Protein AF-T1CM22-F1 (afdb_monomer_lite)

Foldseek 3Di:
DDDPNDDPDDPLRLLVVDVVVDQDDRPQSVCQQPQADQDPPRGGDHQADSPPRHGDVVRVVSSLVPPLPLNCCLVCVVPCLVVQALPAEEFDEPAERVPVVVSVVSSVVSCVVSNSNHHYHHHYPDYNCQSCDDPHDSNNNVVLVVLVVVCVVPVCVCVVDVVSVPRDDD

Sequence (170 aa):
MRMHGKVIETFEQFAKLENVLGPYGGQMASFDWVFSPRGPGGRPERMFDRKTGDVNPKVVAYWRAHYDLAHIVKTTWARRGPYLRGKIHVYVGTADTFYLNESARDLDTVLKKLHARAHFTFRKGRTHFNLYWKDGDHMALFDTIAAQMYLVAYPKAAAQWKALAAVPFH

Structure (mmCIF, N/CA/C/O backbone):
data_AF-T1CM22-F1
#
_entry.id   AF-T1CM22-F1
#
loop_
_atom_site.group_PDB
_atom_site.id
_atom_site.type_symbol
_atom_site.label_atom_id
_atom_site.label_alt_id
_atom_site.label_comp_id
_atom_site.label_asym_id
_atom_site.label_entity_id
_atom_site.label_seq_id
_atom_site.pdbx_PDB_ins_code
_atom_site.Cartn_x
_atom_site.Cartn_y
_atom_site.Cartn_z
_atom_site.occupancy
_atom_site.B_iso_or_equiv
_atom_site.auth_seq_id
_atom_site.auth_comp_id
_atom_site.auth_asym_id
_atom_site.auth_atom_id
_atom_site.pdbx_PDB_model_num
ATOM 1 N N . MET A 1 1 ? 6.147 1.872 14.986 1.00 91.00 1 MET A N 1
ATOM 2 C CA . MET A 1 1 ? 7.280 2.036 14.054 1.00 91.00 1 MET A CA 1
ATOM 3 C C . MET A 1 1 ? 8.486 1.243 14.527 1.00 91.00 1 MET A C 1
ATOM 5 O O . MET A 1 1 ? 8.691 1.093 15.730 1.00 91.00 1 MET A O 1
ATOM 9 N N . ARG A 1 2 ? 9.308 0.770 13.588 1.00 91.94 2 ARG A N 1
ATOM 10 C CA . ARG A 1 2 ? 10.609 0.158 13.879 1.00 91.94 2 ARG A CA 1
ATOM 11 C C . ARG A 1 2 ? 11.739 0.828 13.117 1.00 91.94 2 ARG A C 1
ATOM 13 O O . ARG A 1 2 ? 11.574 1.194 11.961 1.00 91.94 2 ARG A O 1
ATOM 20 N N . MET A 1 3 ? 12.909 0.900 13.734 1.00 89.12 3 MET A N 1
ATOM 21 C CA . MET A 1 3 ? 14.157 1.272 13.072 1.00 89.12 3 MET A CA 1
ATOM 22 C C . MET A 1 3 ? 15.266 0.329 13.520 1.00 89.12 3 MET A C 1
ATOM 24 O O . MET A 1 3 ? 15.319 -0.069 14.680 1.00 89.12 3 MET A O 1
ATOM 28 N N . HIS A 1 4 ? 16.128 -0.077 12.585 1.00 84.88 4 HIS A N 1
ATOM 29 C CA . HIS A 1 4 ? 17.236 -1.008 12.850 1.00 84.88 4 HIS A CA 1
ATOM 30 C C . HIS A 1 4 ? 16.808 -2.287 13.599 1.00 84.88 4 HIS A C 1
ATOM 32 O O . HIS A 1 4 ? 17.507 -2.772 14.484 1.00 84.88 4 HIS A O 1
ATOM 38 N N . GLY A 1 5 ? 15.625 -2.818 13.268 1.00 83.69 5 GLY A N 1
ATOM 39 C CA . GLY A 1 5 ? 15.079 -4.031 13.888 1.00 83.69 5 GLY A CA 1
ATOM 40 C C . GLY A 1 5 ? 14.507 -3.847 15.298 1.00 83.69 5 GLY A C 1
ATOM 41 O O . GLY A 1 5 ? 14.031 -4.820 15.873 1.00 83.69 5 GLY A O 1
ATOM 42 N N . LYS A 1 6 ? 14.502 -2.627 15.844 1.00 90.81 6 LYS A N 1
ATOM 43 C CA . LYS A 1 6 ? 13.959 -2.315 17.171 1.00 90.81 6 LYS A CA 1
ATOM 44 C C . LYS A 1 6 ? 12.679 -1.500 17.051 1.00 90.81 6 LYS A C 1
ATOM 46 O O . LYS A 1 6 ? 12.589 -0.605 16.210 1.00 90.81 6 LYS A O 1
ATOM 51 N N . VAL A 1 7 ? 11.694 -1.805 17.892 1.00 92.50 7 VAL A N 1
ATOM 52 C CA . VAL A 1 7 ? 10.498 -0.967 18.045 1.00 92.50 7 VAL A CA 1
ATOM 53 C C . VAL A 1 7 ? 10.932 0.335 18.707 1.00 92.50 7 VAL A C 1
ATOM 55 O O . VAL A 1 7 ? 11.538 0.303 19.774 1.00 92.50 7 VAL A O 1
ATOM 58 N N . ILE A 1 8 ? 10.652 1.459 18.052 1.00 93.19 8 ILE A N 1
ATOM 59 C CA . ILE A 1 8 ? 10.971 2.800 18.571 1.00 93.19 8 ILE A CA 1
ATOM 60 C C . ILE A 1 8 ? 9.721 3.565 19.002 1.00 93.19 8 ILE A C 1
ATOM 62 O O . ILE A 1 8 ? 9.817 4.512 19.769 1.00 93.19 8 ILE A O 1
ATOM 66 N N . GLU A 1 9 ? 8.555 3.140 18.520 1.00 91.69 9 GLU A N 1
ATOM 67 C CA . GLU A 1 9 ? 7.273 3.740 18.861 1.00 91.69 9 GLU A CA 1
ATOM 68 C C . GLU A 1 9 ? 6.166 2.702 18.675 1.00 91.69 9 GLU A C 1
ATOM 70 O O . GLU A 1 9 ? 6.119 2.009 17.650 1.00 91.69 9 GLU A O 1
ATOM 75 N N . THR A 1 10 ? 5.273 2.572 19.649 1.00 91.81 10 THR A N 1
ATOM 76 C CA . THR A 1 10 ? 4.076 1.734 19.537 1.00 91.81 10 THR A CA 1
ATOM 77 C C . THR A 1 10 ? 2.936 2.511 18.883 1.00 91.81 10 THR A C 1
ATOM 79 O O . THR A 1 10 ? 2.906 3.739 18.882 1.00 91.81 10 THR A O 1
ATOM 82 N N . PHE A 1 11 ? 1.956 1.798 18.330 1.00 88.69 11 PHE A N 1
ATOM 83 C CA . PHE A 1 11 ? 0.783 2.453 17.748 1.00 88.69 11 PHE A CA 1
ATOM 84 C C . PHE A 1 11 ? -0.027 3.239 18.798 1.00 88.69 11 PHE A C 1
ATOM 86 O O . PHE A 1 11 ? -0.571 4.296 18.499 1.00 88.69 11 PHE A O 1
ATOM 93 N N . GLU A 1 12 ? -0.040 2.773 20.051 1.00 90.56 12 GLU A N 1
ATOM 94 C CA . GLU A 1 12 ? -0.661 3.478 21.177 1.00 90.56 12 GLU A CA 1
ATOM 95 C C . GLU A 1 12 ? 0.035 4.815 21.484 1.00 90.56 12 GLU A C 1
ATOM 97 O O . GLU A 1 12 ? -0.636 5.824 21.699 1.00 90.56 12 GLU A O 1
ATOM 102 N N . GLN A 1 13 ? 1.373 4.847 21.479 1.00 91.81 13 GLN A N 1
ATOM 103 C CA . GLN A 1 13 ? 2.139 6.086 21.665 1.00 91.81 13 GLN A CA 1
ATOM 104 C C . GLN A 1 13 ? 1.815 7.098 20.563 1.00 91.81 13 GLN A C 1
ATOM 106 O O . GLN A 1 13 ? 1.522 8.257 20.860 1.00 91.81 13 GLN A O 1
ATOM 111 N N . PHE A 1 14 ? 1.748 6.629 19.317 1.00 89.69 14 PHE A N 1
ATOM 112 C CA . PHE A 1 14 ? 1.372 7.450 18.171 1.00 89.69 14 PHE A CA 1
ATOM 113 C C . PHE A 1 14 ? -0.064 8.001 18.305 1.00 89.69 14 PHE A C 1
ATOM 115 O O . PHE A 1 14 ? -0.306 9.193 18.101 1.00 89.69 14 PHE A O 1
ATOM 122 N N . ALA A 1 15 ? -1.024 7.166 18.732 1.00 90.44 15 ALA A N 1
ATOM 123 C CA . ALA A 1 15 ? -2.415 7.559 18.996 1.00 90.44 15 ALA A CA 1
ATOM 124 C C . ALA A 1 15 ? -2.535 8.629 20.088 1.00 90.44 15 ALA A C 1
ATOM 126 O O . ALA A 1 15 ? -3.289 9.597 19.937 1.00 90.44 15 ALA A O 1
ATOM 127 N N . LYS A 1 16 ? -1.761 8.485 21.167 1.00 90.50 16 LYS A N 1
ATOM 128 C CA . LYS A 1 16 ? -1.690 9.468 22.253 1.00 90.50 16 LYS A CA 1
ATOM 129 C C . LYS A 1 16 ? -1.105 10.796 21.776 1.00 90.50 16 LYS A C 1
ATOM 131 O O . LYS A 1 16 ? -1.674 11.836 22.099 1.00 90.50 16 LYS A O 1
ATOM 136 N N . LEU A 1 17 ? -0.034 10.768 20.980 1.00 89.19 17 LEU A N 1
ATOM 137 C CA . LEU A 1 17 ? 0.573 11.974 20.417 1.00 89.19 17 LEU A CA 1
ATOM 138 C C . LEU A 1 17 ? -0.413 12.738 19.522 1.00 89.19 17 LEU A C 1
ATOM 140 O O . LEU A 1 17 ? -0.636 13.930 19.727 1.00 89.19 17 LEU A O 1
ATOM 144 N N . GLU A 1 18 ? -1.064 12.060 18.574 1.00 89.12 18 GLU A N 1
ATOM 145 C CA . GLU A 1 18 ? -2.035 12.719 17.691 1.00 89.12 18 GLU A CA 1
ATOM 146 C C . GLU A 1 18 ? -3.257 13.268 18.435 1.00 89.12 18 GLU A C 1
ATOM 148 O O . GLU A 1 18 ? -3.811 14.287 18.028 1.00 89.12 18 GLU A O 1
ATOM 153 N N . ASN A 1 19 ? -3.678 12.644 19.540 1.00 87.12 19 ASN A N 1
ATOM 154 C CA . ASN A 1 19 ? -4.748 13.203 20.370 1.00 87.12 19 ASN A CA 1
ATOM 155 C C . ASN A 1 19 ? -4.382 14.581 20.949 1.00 87.12 19 ASN A C 1
ATOM 157 O O . ASN A 1 19 ? -5.283 15.394 21.148 1.00 87.12 19 ASN A O 1
ATOM 161 N N . VAL A 1 20 ? -3.094 14.845 21.202 1.00 88.19 20 VAL A N 1
ATOM 162 C CA . VAL A 1 20 ? -2.599 16.149 21.674 1.00 88.19 20 VAL A CA 1
ATOM 163 C C . VAL A 1 20 ? -2.446 17.136 20.517 1.00 88.19 20 VAL A C 1
ATOM 165 O O . VAL A 1 20 ? -2.850 18.287 20.648 1.00 88.19 20 VAL A O 1
ATOM 168 N N . LEU A 1 21 ? -1.906 16.690 19.377 1.00 86.50 21 LEU A N 1
ATOM 169 C CA . LEU A 1 21 ? -1.732 17.530 18.180 1.00 86.50 21 LEU A CA 1
ATOM 170 C C . LEU A 1 21 ? -3.069 18.007 17.591 1.00 86.50 21 LEU A C 1
ATOM 172 O O . LEU A 1 21 ? -3.132 19.045 16.934 1.00 86.50 21 LEU A O 1
ATOM 176 N N . GLY A 1 22 ? -4.145 17.270 17.857 1.00 83.06 22 GLY A N 1
ATOM 177 C CA . GLY A 1 22 ? -5.499 17.651 17.499 1.00 83.06 22 GLY A CA 1
ATOM 178 C C . GLY A 1 22 ? -6.007 16.969 16.224 1.00 83.06 22 GLY A C 1
ATOM 179 O O . GLY A 1 22 ? -5.435 15.998 15.729 1.00 83.06 22 GLY A O 1
ATOM 180 N N . PRO A 1 23 ? -7.158 17.418 15.699 1.00 76.88 23 PRO A N 1
ATOM 181 C CA . PRO A 1 23 ? -7.924 16.647 14.722 1.00 76.88 23 PRO A CA 1
ATOM 182 C C . PRO A 1 23 ? -7.422 16.725 13.269 1.00 76.88 23 PRO A C 1
ATOM 184 O O . PRO A 1 23 ? -8.027 16.080 12.410 1.00 76.88 23 PRO A O 1
ATOM 187 N N . TYR A 1 24 ? -6.377 17.505 12.972 1.00 80.25 24 TYR A N 1
ATOM 188 C CA . TYR A 1 24 ? -5.896 17.759 11.609 1.00 80.25 24 TYR A CA 1
ATOM 189 C C . TYR A 1 24 ? -4.394 17.485 11.477 1.00 80.25 24 TYR A C 1
ATOM 191 O O . TYR A 1 24 ? -3.635 17.713 12.412 1.00 80.25 24 TYR A O 1
ATOM 199 N N . GLY A 1 25 ? -3.969 17.014 10.302 1.00 74.12 25 GLY A N 1
ATOM 200 C CA . GLY A 1 25 ? -2.553 16.866 9.935 1.00 74.12 25 GLY A CA 1
ATOM 201 C C . GLY A 1 25 ? -1.854 15.592 10.424 1.00 74.12 25 GLY A C 1
ATOM 202 O O . GLY A 1 25 ? -0.815 15.237 9.880 1.00 74.12 25 GLY A O 1
ATOM 203 N N . GLY A 1 26 ? -2.422 14.869 11.393 1.00 88.06 26 GLY A N 1
ATOM 204 C CA . GLY A 1 26 ? -1.906 13.562 11.811 1.00 88.06 26 GLY A CA 1
ATOM 205 C C . GLY A 1 26 ? -2.055 12.485 10.727 1.00 88.06 26 GLY A C 1
ATOM 206 O O . GLY A 1 26 ? -2.978 12.543 9.910 1.00 88.06 26 GLY A O 1
ATOM 207 N N . GLN A 1 27 ? -1.187 11.472 10.729 1.00 88.06 27 GLN A N 1
ATOM 208 C CA . GLN A 1 27 ? -1.285 10.327 9.819 1.00 88.06 27 GLN A CA 1
ATOM 209 C C . GLN A 1 27 ? -2.571 9.522 10.049 1.00 88.06 27 GLN A C 1
ATOM 211 O O . GLN A 1 27 ? -3.247 9.191 9.077 1.00 88.06 27 GLN A O 1
ATOM 216 N N . MET A 1 28 ? -2.963 9.236 11.298 1.00 89.69 28 MET A N 1
ATOM 217 C CA . MET A 1 28 ? -4.213 8.500 11.554 1.00 89.69 28 MET A CA 1
ATOM 218 C C . MET A 1 28 ? -5.429 9.347 11.197 1.00 89.69 28 MET A C 1
ATOM 220 O O . MET A 1 28 ? -6.364 8.840 10.588 1.00 89.69 28 MET A O 1
ATOM 224 N N . ALA A 1 29 ? -5.410 10.646 11.520 1.00 90.00 29 ALA A N 1
ATOM 225 C CA . ALA A 1 29 ? -6.455 11.557 11.056 1.00 90.00 29 ALA A CA 1
ATOM 226 C C . ALA A 1 29 ? -6.557 11.562 9.523 1.00 90.00 29 ALA A C 1
ATOM 228 O O . ALA A 1 29 ? -7.659 11.476 8.991 1.00 90.00 29 ALA A O 1
ATOM 229 N N . SER A 1 30 ? -5.428 11.596 8.815 1.00 91.44 30 SER A N 1
ATOM 230 C CA . SER A 1 30 ? -5.403 11.533 7.351 1.00 91.44 30 SER A CA 1
ATOM 231 C C . SER A 1 30 ? -5.987 10.220 6.827 1.00 91.44 30 SER A C 1
ATOM 233 O O . SER A 1 30 ? -6.747 10.235 5.866 1.00 91.44 30 SER A O 1
ATOM 235 N N . PHE A 1 31 ? -5.706 9.091 7.484 1.00 91.88 31 PHE A N 1
ATOM 236 C CA . PHE A 1 31 ? -6.286 7.797 7.119 1.00 91.88 31 PHE A CA 1
ATOM 237 C C . PHE A 1 31 ? -7.800 7.773 7.330 1.00 91.88 31 PHE A C 1
ATOM 239 O O . PHE A 1 31 ? -8.519 7.336 6.435 1.00 91.88 31 PHE A O 1
ATOM 246 N N . ASP A 1 32 ? -8.289 8.291 8.460 1.00 92.81 32 ASP A N 1
ATOM 247 C CA . ASP A 1 32 ? -9.726 8.441 8.691 1.00 92.81 32 ASP A CA 1
ATOM 248 C C . ASP A 1 32 ? -10.348 9.282 7.555 1.00 92.81 32 ASP A C 1
ATOM 250 O O . ASP A 1 32 ? -11.314 8.862 6.927 1.00 92.81 32 ASP A O 1
ATOM 254 N N . TRP A 1 33 ? -9.760 10.433 7.211 1.00 92.69 33 TRP A N 1
ATOM 255 C CA . TRP A 1 33 ? -10.277 11.309 6.149 1.00 92.69 33 TRP A CA 1
ATOM 256 C C . TRP A 1 33 ? -10.276 10.685 4.748 1.00 92.69 33 TRP A C 1
ATOM 258 O O . TRP A 1 33 ? -11.171 10.989 3.961 1.00 92.69 33 TRP A O 1
ATOM 268 N N . VAL A 1 34 ? -9.289 9.850 4.420 1.00 92.75 34 VAL A N 1
ATOM 269 C CA . VAL A 1 34 ? -9.155 9.252 3.082 1.00 92.75 34 VAL A CA 1
ATOM 270 C C . VAL A 1 34 ? -9.973 7.966 2.939 1.00 92.75 34 VAL A C 1
ATOM 272 O O . VAL A 1 34 ? -10.532 7.720 1.869 1.00 92.75 34 VAL A O 1
ATOM 275 N N . PHE A 1 35 ? -10.028 7.135 3.983 1.00 95.75 35 PHE A N 1
ATOM 276 C CA . PHE A 1 35 ? -10.518 5.757 3.877 1.00 95.75 35 PHE A CA 1
ATOM 277 C C . PHE A 1 35 ? -11.842 5.502 4.595 1.00 95.75 35 PHE A C 1
ATOM 279 O O . PHE A 1 35 ? -12.538 4.538 4.268 1.00 95.75 35 PHE A O 1
ATOM 286 N N . SER A 1 36 ? -12.215 6.323 5.574 1.00 96.69 36 SER A N 1
ATOM 287 C CA . SER A 1 36 ? -13.456 6.103 6.313 1.00 96.69 36 SER A CA 1
ATOM 288 C C . SER A 1 36 ? -14.680 6.647 5.588 1.00 96.69 36 SER A C 1
ATOM 290 O O . SER A 1 36 ? -14.587 7.598 4.808 1.00 96.69 36 SER A O 1
ATOM 292 N N . PRO A 1 37 ? -15.866 6.077 5.865 1.00 97.19 37 PRO A N 1
ATOM 293 C CA . PRO A 1 37 ? -17.103 6.675 5.406 1.00 97.19 37 PRO A CA 1
ATOM 294 C C . PRO A 1 37 ? -17.289 8.058 6.039 1.00 97.19 37 PRO A C 1
ATOM 296 O O . PRO A 1 37 ? -16.817 8.348 7.145 1.00 97.19 37 PRO A O 1
ATOM 299 N N . ARG A 1 38 ? -18.020 8.914 5.327 1.00 95.94 38 ARG A N 1
ATOM 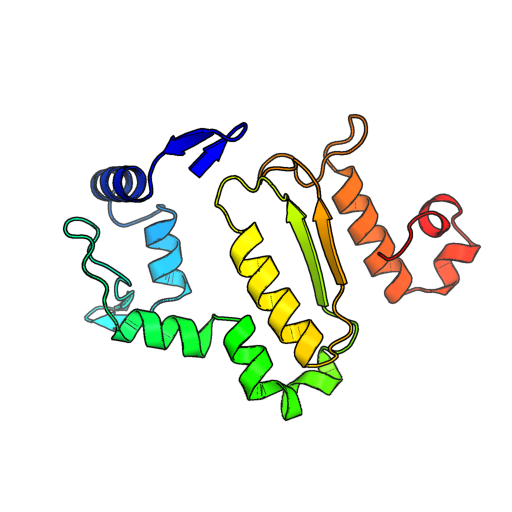300 C CA . ARG A 1 38 ? -18.429 10.225 5.823 1.00 95.94 38 ARG A CA 1
ATOM 301 C C . ARG A 1 38 ? -19.523 10.047 6.878 1.00 95.94 38 ARG A C 1
ATOM 303 O O . ARG A 1 38 ? -20.614 9.586 6.560 1.00 95.94 38 ARG A O 1
ATOM 310 N N . GLY A 1 39 ? -19.230 10.446 8.108 1.00 92.56 39 GLY A N 1
ATOM 311 C CA . GLY A 1 39 ? -20.151 10.431 9.236 1.00 92.56 39 GLY A CA 1
ATOM 312 C C . GLY A 1 39 ? -20.945 11.737 9.404 1.00 92.56 39 GLY A C 1
ATOM 313 O O . GLY A 1 39 ? -20.907 12.636 8.547 1.00 92.56 39 GLY A O 1
ATOM 314 N N . PRO A 1 40 ? -21.665 11.873 10.534 1.00 90.12 40 PRO A N 1
ATOM 315 C CA . PRO A 1 40 ? -22.443 13.065 10.860 1.00 90.12 40 PRO A CA 1
ATOM 316 C C . PRO A 1 40 ? -21.595 14.343 10.843 1.00 90.12 40 PRO A C 1
ATOM 318 O O . PRO A 1 40 ? -20.442 14.360 11.274 1.00 90.12 40 PRO A O 1
ATOM 321 N N . GLY A 1 41 ? -22.156 15.433 10.313 1.00 88.12 41 GLY A N 1
ATOM 322 C CA . GLY A 1 41 ? -21.438 16.707 10.182 1.00 88.12 41 GLY A CA 1
ATOM 323 C C . GLY A 1 41 ? -20.304 16.691 9.147 1.00 88.12 41 GLY A C 1
ATOM 324 O O . GLY A 1 41 ? -19.536 17.645 9.064 1.00 88.12 41 GLY A O 1
ATOM 325 N N . GLY A 1 42 ? -20.187 15.625 8.349 1.00 91.44 42 GLY A N 1
ATOM 326 C CA . GLY A 1 42 ? -19.235 15.530 7.246 1.00 91.44 42 GLY A CA 1
ATOM 327 C C . GLY A 1 42 ? -17.812 15.138 7.629 1.00 91.44 42 GLY A C 1
ATOM 328 O O . GLY A 1 42 ? -16.940 15.152 6.763 1.00 91.44 42 GLY A O 1
ATOM 329 N N . ARG A 1 43 ? -17.582 14.777 8.894 1.00 91.56 43 ARG A N 1
ATOM 330 C CA . ARG A 1 43 ? -16.298 14.257 9.380 1.00 91.56 43 ARG A CA 1
ATOM 331 C C . ARG A 1 43 ? -16.188 12.758 9.085 1.00 91.56 43 ARG A C 1
ATOM 333 O O . ARG A 1 43 ? -17.220 12.097 9.011 1.00 91.56 43 ARG A O 1
ATOM 340 N N . PRO A 1 44 ? -14.980 12.199 8.941 1.00 94.44 44 PRO A N 1
ATOM 341 C CA . PRO A 1 44 ? -14.818 10.762 8.790 1.00 94.44 44 PRO A CA 1
ATOM 342 C C . PRO A 1 44 ? -15.198 10.032 10.079 1.00 94.44 44 PRO A C 1
ATOM 344 O O . PRO A 1 44 ? -14.939 10.519 11.184 1.00 94.44 44 PRO A O 1
ATOM 347 N N . GLU A 1 45 ? -15.778 8.844 9.943 1.00 95.38 45 GLU A N 1
ATOM 348 C CA . GLU A 1 45 ? -15.907 7.928 11.074 1.00 95.38 45 GLU A CA 1
ATOM 349 C C . GLU A 1 45 ? -14.538 7.347 11.452 1.00 95.38 45 GLU A C 1
ATOM 351 O O . GLU A 1 45 ? -13.724 7.022 10.592 1.00 95.38 45 GLU A O 1
ATOM 356 N N . ARG A 1 46 ? -14.259 7.196 12.748 1.00 92.75 46 ARG A N 1
ATOM 357 C CA . ARG A 1 46 ? -12.982 6.627 13.199 1.00 92.75 46 ARG A CA 1
ATOM 358 C C . ARG A 1 46 ? -13.020 5.106 13.148 1.00 92.75 46 ARG A C 1
ATOM 360 O O . ARG A 1 46 ? -13.993 4.500 13.599 1.00 92.75 46 ARG A O 1
ATOM 367 N N . MET A 1 47 ? -11.938 4.502 12.656 1.00 94.12 47 MET A N 1
ATOM 368 C CA . MET A 1 47 ? -11.789 3.041 12.641 1.00 94.12 47 MET A CA 1
ATOM 369 C C . MET A 1 47 ? -11.682 2.452 14.052 1.00 94.12 47 MET A C 1
ATOM 371 O O . MET A 1 47 ? -12.160 1.347 14.282 1.00 94.12 47 MET A O 1
ATOM 375 N N . PHE A 1 48 ? -11.119 3.195 15.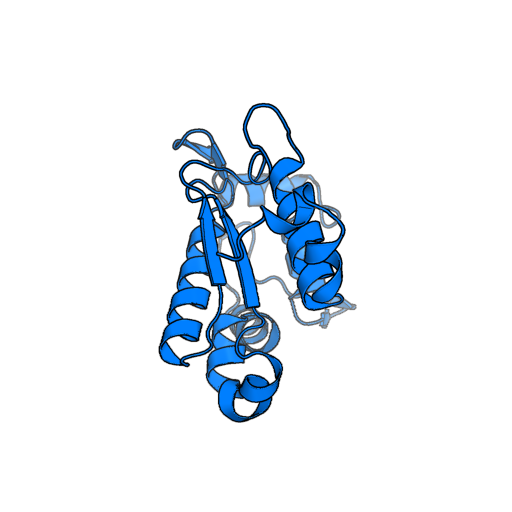005 1.00 93.69 48 PHE A N 1
ATOM 376 C CA . PHE A 1 48 ? -11.035 2.798 16.408 1.00 93.69 48 PHE A CA 1
ATOM 377 C C . PHE A 1 48 ? -11.015 4.022 17.338 1.00 93.69 48 PHE A C 1
ATOM 379 O O . PHE A 1 48 ? -10.706 5.144 16.913 1.00 93.69 48 PHE A O 1
ATOM 386 N N . ASP A 1 49 ? -11.336 3.817 18.612 1.00 92.00 49 ASP A N 1
ATOM 387 C CA . ASP A 1 49 ? -11.189 4.830 19.652 1.00 92.00 49 ASP A CA 1
ATOM 388 C C . ASP A 1 49 ? -9.711 4.982 20.049 1.00 92.00 49 ASP A C 1
ATOM 390 O O . ASP A 1 49 ? -9.062 4.047 20.514 1.00 92.00 49 ASP A O 1
ATOM 394 N N . ARG A 1 50 ? -9.162 6.191 19.889 1.00 88.56 50 ARG A N 1
ATOM 395 C CA . ARG A 1 50 ? -7.734 6.475 20.122 1.00 88.56 50 ARG A CA 1
ATOM 396 C C . ARG A 1 50 ? -7.321 6.458 21.599 1.00 88.56 50 ARG A C 1
ATOM 398 O O . ARG A 1 50 ? -6.134 6.608 21.879 1.00 88.56 50 ARG A O 1
ATOM 405 N N . LYS A 1 51 ? -8.269 6.376 22.535 1.00 87.62 51 LYS A N 1
ATOM 406 C CA . LYS A 1 51 ? -8.024 6.298 23.981 1.00 87.62 51 LYS A CA 1
ATOM 407 C C . LYS A 1 51 ? -8.182 4.871 24.494 1.00 87.62 51 LYS A C 1
ATOM 409 O O . LYS A 1 51 ? -7.308 4.418 25.223 1.00 87.62 51 LYS A O 1
ATOM 414 N N . THR A 1 52 ? -9.277 4.195 24.142 1.00 91.88 52 THR A N 1
ATOM 415 C CA . THR A 1 52 ? -9.588 2.845 24.649 1.00 91.88 52 THR A CA 1
ATOM 416 C C . THR A 1 52 ? -9.016 1.733 23.773 1.00 91.88 52 THR A C 1
ATOM 418 O O . THR A 1 52 ? -8.762 0.640 24.266 1.00 91.88 52 THR A O 1
ATOM 421 N N . GLY A 1 53 ? -8.779 2.008 22.488 1.00 91.69 53 GLY A N 1
ATOM 422 C CA . GLY A 1 53 ? -8.400 1.001 21.498 1.00 91.69 53 GLY A CA 1
ATOM 423 C C . GLY A 1 53 ? -9.588 0.247 20.892 1.00 91.69 53 GLY A C 1
ATOM 424 O O . GLY A 1 53 ? -9.369 -0.620 20.046 1.00 91.69 53 GLY A O 1
ATOM 425 N N . ASP A 1 54 ? -10.829 0.571 21.274 1.00 96.06 54 ASP A N 1
ATOM 426 C CA . ASP A 1 54 ? -12.013 -0.139 20.785 1.00 96.06 54 ASP A CA 1
ATOM 427 C C . ASP A 1 54 ? -12.197 0.065 19.283 1.00 96.06 54 ASP A C 1
ATOM 429 O O . ASP A 1 54 ? -12.304 1.188 18.789 1.00 96.06 54 ASP A O 1
ATOM 433 N N . VAL A 1 55 ? -12.252 -1.037 18.541 1.00 96.62 55 VAL A N 1
ATOM 434 C CA . VAL A 1 55 ? -12.393 -1.022 17.085 1.00 96.62 55 VAL A CA 1
ATOM 435 C C . VAL A 1 55 ? -13.858 -0.836 16.697 1.00 96.62 55 VAL A C 1
ATOM 437 O O . VAL A 1 55 ? -14.743 -1.505 17.224 1.00 96.62 55 VAL A O 1
ATOM 440 N N . ASN A 1 56 ? -14.118 0.022 15.712 1.00 97.12 56 ASN A N 1
ATOM 441 C CA . ASN A 1 56 ? -15.413 0.152 15.058 1.00 97.12 56 ASN A CA 1
ATOM 442 C C . ASN A 1 56 ? -15.514 -0.859 13.896 1.00 97.12 56 ASN A C 1
ATOM 444 O O . ASN A 1 56 ? -14.984 -0.610 12.803 1.00 97.12 56 ASN A O 1
ATOM 448 N N . PRO A 1 57 ? -16.227 -1.988 14.070 1.00 97.75 57 PRO A N 1
ATOM 449 C CA . PRO A 1 57 ? -16.268 -3.046 13.063 1.00 97.75 57 PRO A CA 1
ATOM 450 C C . PRO A 1 57 ? -16.941 -2.606 11.757 1.00 97.75 57 PRO A C 1
ATOM 452 O O . PRO A 1 57 ? -16.626 -3.148 10.698 1.00 97.75 57 PRO A O 1
ATOM 455 N N . LYS A 1 58 ? -17.838 -1.609 11.797 1.00 97.62 58 LYS A N 1
ATOM 456 C CA . LYS A 1 58 ? -18.499 -1.088 10.591 1.00 97.62 58 LYS A CA 1
ATOM 457 C C . LYS A 1 58 ? -17.509 -0.348 9.696 1.00 97.62 58 LYS A C 1
ATOM 459 O O . LYS A 1 58 ? -17.511 -0.556 8.485 1.00 97.62 58 LYS A O 1
ATOM 464 N N . VAL A 1 59 ? -16.627 0.455 10.290 1.00 97.75 59 VAL A N 1
ATOM 465 C CA . VAL A 1 59 ? -15.589 1.183 9.546 1.00 97.75 59 VAL A CA 1
ATOM 466 C C . VAL A 1 59 ? -14.535 0.218 9.009 1.00 97.75 59 VAL A C 1
ATOM 468 O O . VAL A 1 59 ? -14.160 0.332 7.847 1.00 97.75 59 VAL A O 1
ATOM 471 N N . VAL A 1 60 ? -14.133 -0.798 9.782 1.00 97.38 60 VAL A N 1
ATOM 472 C CA . VAL A 1 60 ? -13.235 -1.860 9.286 1.00 97.38 60 VAL A CA 1
ATOM 473 C C . VAL A 1 60 ? -13.844 -2.592 8.089 1.00 97.38 60 VAL A C 1
ATOM 475 O O . VAL A 1 60 ? -13.175 -2.781 7.071 1.00 97.38 60 VAL A O 1
ATOM 478 N N . ALA A 1 61 ? -15.121 -2.977 8.170 1.00 97.94 61 ALA A N 1
ATOM 479 C CA . ALA A 1 61 ? -15.821 -3.610 7.056 1.00 97.94 61 ALA A CA 1
ATOM 480 C C . ALA A 1 61 ? -15.888 -2.688 5.827 1.00 97.94 61 ALA A C 1
ATOM 482 O O . ALA A 1 61 ? -15.659 -3.145 4.705 1.00 97.94 61 ALA A O 1
ATOM 483 N N . TYR A 1 62 ? -16.135 -1.391 6.037 1.00 98.00 62 TYR A N 1
ATOM 484 C CA . TYR A 1 62 ? -16.117 -0.392 4.972 1.00 98.00 62 TYR A CA 1
ATOM 485 C C . TYR A 1 62 ? -14.737 -0.295 4.313 1.00 98.00 62 TYR A C 1
ATOM 487 O O . TYR A 1 62 ? -14.641 -0.436 3.094 1.00 98.00 62 TYR A O 1
ATOM 495 N N . TRP A 1 63 ? -13.665 -0.135 5.096 1.00 97.62 63 TRP A N 1
ATOM 496 C CA . TRP A 1 63 ? -12.290 -0.078 4.587 1.00 97.62 63 TRP A CA 1
ATOM 497 C C . TRP A 1 63 ? -11.956 -1.323 3.770 1.00 97.62 63 TRP A C 1
ATOM 499 O O . TRP A 1 63 ? -11.423 -1.230 2.666 1.00 97.62 63 TRP A O 1
ATOM 509 N N . ARG A 1 64 ? -12.347 -2.499 4.267 1.00 97.06 64 ARG A N 1
ATOM 510 C CA . ARG A 1 64 ? -12.124 -3.766 3.576 1.00 97.06 64 ARG A CA 1
ATOM 511 C C . ARG A 1 64 ? -12.880 -3.858 2.248 1.00 97.06 64 ARG A C 1
ATOM 513 O O . ARG A 1 64 ? -12.354 -4.388 1.277 1.00 97.06 64 ARG A O 1
ATOM 520 N N . ALA A 1 65 ? -14.111 -3.362 2.186 1.00 97.06 65 ALA A N 1
ATOM 521 C CA . ALA A 1 65 ? -14.902 -3.381 0.959 1.00 97.06 65 ALA A CA 1
ATOM 522 C C . ALA A 1 65 ? -14.388 -2.394 -0.110 1.00 97.06 65 ALA A C 1
ATOM 524 O O . ALA A 1 65 ? -14.546 -2.666 -1.300 1.00 97.06 65 ALA A O 1
ATOM 525 N N . HIS A 1 66 ? -13.763 -1.281 0.298 1.00 96.88 66 HIS A N 1
ATOM 526 C CA . HIS A 1 66 ? -13.441 -0.161 -0.600 1.00 96.88 66 HIS A CA 1
ATOM 527 C C . HIS A 1 66 ? -11.946 0.029 -0.886 1.00 96.88 66 HIS A C 1
ATOM 529 O O . HIS A 1 66 ? -11.602 0.484 -1.977 1.00 96.88 66 HIS A O 1
ATOM 535 N N . TYR A 1 67 ? -11.059 -0.344 0.041 1.00 96.81 67 TYR A N 1
ATOM 536 C CA . TYR A 1 67 ? -9.629 -0.012 -0.028 1.00 96.81 67 TYR A CA 1
ATOM 537 C C . TYR A 1 67 ? -8.678 -1.190 0.228 1.00 96.81 67 TYR A C 1
ATOM 539 O O . TYR A 1 67 ? -7.501 -1.093 -0.117 1.00 96.81 67 TYR A O 1
ATOM 547 N N . ASP A 1 68 ? -9.148 -2.322 0.766 1.00 97.00 68 ASP A N 1
ATOM 548 C CA . ASP A 1 68 ? -8.330 -3.541 0.846 1.00 97.00 68 ASP A CA 1
ATOM 549 C C . ASP A 1 68 ? -8.138 -4.139 -0.555 1.00 97.00 68 ASP A C 1
ATOM 551 O O . ASP A 1 68 ? -8.979 -4.872 -1.086 1.00 97.00 68 ASP A O 1
ATOM 555 N N . LEU A 1 69 ? -6.992 -3.825 -1.160 1.00 96.44 69 LEU A N 1
ATOM 556 C CA . LEU A 1 69 ? -6.638 -4.282 -2.499 1.00 96.44 69 LEU A CA 1
ATOM 557 C C . LEU A 1 69 ? -6.602 -5.807 -2.605 1.00 96.44 69 LEU A C 1
ATOM 559 O O . LEU A 1 69 ? -7.022 -6.332 -3.634 1.00 96.44 69 LEU A O 1
ATOM 563 N N . ALA A 1 70 ? -6.149 -6.522 -1.570 1.00 97.00 70 ALA A N 1
ATOM 564 C CA . ALA A 1 70 ? -6.082 -7.980 -1.587 1.00 97.00 70 ALA A CA 1
ATOM 565 C C . ALA A 1 70 ? -7.493 -8.580 -1.606 1.00 97.00 70 ALA A C 1
ATOM 567 O O . ALA A 1 70 ? -7.773 -9.493 -2.389 1.00 97.00 70 ALA A O 1
ATOM 568 N N . HIS A 1 71 ? -8.419 -8.027 -0.818 1.00 97.81 71 HIS A N 1
ATOM 569 C CA . HIS A 1 71 ? -9.822 -8.414 -0.899 1.00 97.81 71 HIS A CA 1
ATOM 570 C C . HIS A 1 71 ? -10.435 -8.090 -2.266 1.00 97.81 71 HIS A C 1
ATOM 572 O O . HIS A 1 71 ? -11.039 -8.969 -2.887 1.00 97.81 71 HIS A O 1
ATOM 578 N N . ILE A 1 72 ? -10.267 -6.854 -2.739 1.00 97.31 72 ILE A N 1
ATOM 579 C CA . ILE A 1 72 ? -10.896 -6.355 -3.966 1.00 97.31 72 ILE A CA 1
ATOM 580 C C . ILE A 1 72 ? -10.434 -7.153 -5.181 1.00 97.31 72 ILE A C 1
ATOM 582 O O . ILE A 1 72 ? -11.264 -7.574 -5.991 1.00 97.31 72 ILE A O 1
ATOM 586 N N . VAL A 1 73 ? -9.127 -7.392 -5.334 1.00 97.00 73 VAL A N 1
ATOM 587 C CA . VAL A 1 73 ? -8.627 -8.174 -6.475 1.00 97.00 73 VAL A CA 1
ATOM 588 C C . VAL A 1 73 ? -9.092 -9.621 -6.391 1.00 97.00 73 VAL A C 1
ATOM 590 O O . VAL A 1 73 ? -9.493 -10.163 -7.416 1.00 97.00 73 VAL A O 1
ATOM 593 N N . LYS A 1 74 ? -9.144 -10.219 -5.192 1.00 97.50 74 LYS A N 1
ATOM 594 C CA . LYS A 1 74 ? -9.645 -11.586 -4.993 1.00 97.50 74 LYS A CA 1
ATOM 595 C C . LYS A 1 74 ? -11.096 -11.746 -5.436 1.00 97.50 74 LYS A C 1
ATOM 597 O O . LYS A 1 74 ? -11.408 -12.712 -6.124 1.00 97.50 74 LYS A O 1
ATOM 602 N N . THR A 1 75 ? -11.981 -10.828 -5.056 1.00 97.81 75 THR A N 1
ATOM 603 C CA . THR A 1 75 ? -13.420 -10.955 -5.348 1.00 97.81 75 THR A CA 1
ATOM 604 C C . THR A 1 75 ? -13.814 -10.457 -6.728 1.00 97.81 75 THR A C 1
ATOM 606 O O . THR A 1 75 ? -14.834 -10.883 -7.259 1.00 97.81 75 THR A O 1
ATOM 609 N N . THR A 1 76 ? -13.014 -9.582 -7.342 1.00 97.50 76 THR A N 1
ATOM 610 C CA . THR A 1 76 ? -13.348 -8.978 -8.642 1.00 97.50 76 THR A CA 1
ATOM 611 C C . THR A 1 76 ? -12.450 -9.438 -9.790 1.00 97.50 76 THR A C 1
ATOM 613 O O . THR A 1 76 ? -12.529 -8.882 -10.891 1.00 97.50 76 THR A O 1
ATOM 616 N N . TRP A 1 77 ? -11.622 -10.468 -9.576 1.00 97.88 77 TRP A N 1
ATOM 617 C CA . TRP A 1 77 ? -10.628 -10.929 -10.551 1.00 97.88 77 TRP A CA 1
ATOM 618 C C . TRP A 1 77 ? -11.224 -11.299 -11.910 1.00 97.88 77 TRP A C 1
ATOM 620 O O . TRP A 1 77 ? -10.652 -10.933 -12.930 1.00 97.88 77 TRP A O 1
ATOM 630 N N . ALA A 1 78 ? -12.392 -11.949 -11.950 1.00 97.81 78 ALA A N 1
ATOM 631 C CA . ALA A 1 78 ? -13.044 -12.319 -13.211 1.00 97.81 78 ALA A CA 1
ATOM 632 C C . ALA A 1 78 ? -13.273 -11.107 -14.135 1.00 97.81 78 ALA A C 1
ATOM 634 O O . ALA A 1 78 ? -13.100 -11.205 -15.345 1.00 97.81 78 ALA A O 1
ATOM 635 N N . ARG A 1 79 ? -13.585 -9.941 -13.555 1.00 97.75 79 ARG A N 1
ATOM 636 C CA . ARG A 1 79 ? -13.792 -8.687 -14.290 1.00 97.75 79 ARG A CA 1
ATOM 637 C C . ARG A 1 79 ? -12.498 -7.898 -14.495 1.00 97.75 79 ARG A C 1
ATOM 639 O O . ARG A 1 79 ? -12.296 -7.311 -15.551 1.00 97.75 79 ARG A O 1
ATOM 646 N N . ARG A 1 80 ? -11.635 -7.817 -13.475 1.00 96.06 80 ARG A N 1
ATOM 647 C CA . ARG A 1 80 ? -10.449 -6.933 -13.481 1.00 96.06 80 ARG A CA 1
ATOM 648 C C . ARG A 1 80 ? -9.179 -7.596 -14.008 1.00 96.06 80 ARG A C 1
ATOM 650 O O . ARG A 1 80 ? -8.289 -6.903 -14.492 1.00 96.06 80 ARG A O 1
ATOM 657 N N . GLY A 1 81 ? -9.091 -8.917 -13.923 1.00 97.12 81 GLY A N 1
ATOM 658 C CA . GLY A 1 81 ? -7.920 -9.712 -14.283 1.00 97.12 81 GLY A CA 1
ATOM 659 C C . GLY A 1 81 ? -7.370 -9.421 -15.680 1.00 97.12 81 GLY A C 1
ATOM 660 O O . GLY A 1 81 ? -6.161 -9.217 -15.783 1.00 97.12 81 GLY A O 1
ATOM 661 N N . PRO A 1 82 ? -8.201 -9.309 -16.738 1.00 97.62 82 PRO A N 1
ATOM 662 C CA . PRO A 1 82 ? -7.725 -8.949 -18.078 1.00 97.62 82 PRO A CA 1
ATOM 663 C C . PRO A 1 82 ? -6.949 -7.625 -18.131 1.00 97.62 82 PRO A C 1
ATOM 665 O O . PRO A 1 82 ? -6.021 -7.482 -18.922 1.00 97.62 82 PRO A O 1
ATOM 668 N N . TYR A 1 83 ? -7.283 -6.669 -17.263 1.00 96.38 83 TYR A N 1
ATOM 669 C CA . TYR A 1 83 ? -6.629 -5.361 -17.223 1.00 96.38 83 TYR A CA 1
ATOM 670 C C . TYR A 1 83 ? -5.362 -5.345 -16.370 1.00 96.38 83 TYR A C 1
ATOM 672 O O . TYR A 1 83 ? -4.470 -4.547 -16.652 1.00 96.38 83 TYR A O 1
ATOM 680 N N . LEU A 1 84 ? -5.288 -6.202 -15.347 1.00 96.56 84 LEU A N 1
ATOM 681 C CA . LEU A 1 84 ? -4.236 -6.189 -14.324 1.00 96.56 84 LEU A CA 1
ATOM 682 C C . LEU A 1 84 ? -3.146 -7.243 -14.536 1.00 96.56 84 LEU A C 1
ATOM 684 O O . LEU A 1 84 ? -2.041 -7.095 -14.011 1.00 96.56 84 LEU A O 1
ATOM 688 N N . ARG A 1 85 ? -3.450 -8.324 -15.260 1.00 97.31 85 ARG A N 1
ATOM 689 C CA . ARG A 1 85 ? -2.528 -9.449 -15.432 1.00 97.31 85 ARG A CA 1
ATOM 690 C C . ARG A 1 85 ? -1.209 -8.976 -16.043 1.00 97.31 85 ARG A C 1
ATOM 692 O O . ARG A 1 85 ? -1.207 -8.389 -17.120 1.00 97.31 85 ARG A O 1
ATOM 699 N N . GLY A 1 86 ? -0.099 -9.268 -15.367 1.00 95.00 86 GLY A N 1
ATOM 700 C CA . GLY A 1 86 ? 1.242 -8.880 -15.808 1.00 95.00 86 GLY A CA 1
ATOM 701 C C . GLY A 1 86 ? 1.585 -7.399 -15.631 1.00 95.00 86 GLY A C 1
ATOM 702 O O . GLY A 1 86 ? 2.598 -6.977 -16.168 1.00 95.00 86 GLY A O 1
ATOM 703 N N . LYS A 1 87 ? 0.749 -6.601 -14.946 1.00 93.81 87 LYS A N 1
ATOM 704 C CA . LYS A 1 87 ? 0.933 -5.138 -14.839 1.00 93.81 87 LYS A CA 1
ATOM 705 C C . LYS A 1 87 ? 1.115 -4.614 -13.418 1.00 93.81 87 LYS A C 1
ATOM 707 O O . LYS A 1 87 ? 1.293 -3.415 -13.227 1.00 93.81 87 LYS A O 1
ATOM 712 N N . ILE A 1 88 ? 1.017 -5.475 -12.409 1.00 95.56 88 ILE A N 1
ATOM 713 C CA . ILE A 1 88 ? 1.190 -5.076 -11.009 1.00 95.56 88 ILE A CA 1
ATOM 714 C C . ILE A 1 88 ? 2.661 -5.260 -10.645 1.00 95.56 88 ILE A C 1
ATOM 716 O O . ILE A 1 88 ? 3.151 -6.387 -10.672 1.00 95.56 88 ILE A O 1
ATOM 720 N N . HIS A 1 89 ? 3.323 -4.164 -10.274 1.00 95.25 89 HIS A N 1
ATOM 721 C CA . HIS A 1 89 ? 4.704 -4.140 -9.796 1.00 95.25 89 HIS A CA 1
ATOM 722 C C . HIS A 1 89 ? 4.748 -3.459 -8.425 1.00 95.25 89 HIS A C 1
ATOM 724 O O . HIS A 1 89 ? 4.230 -2.354 -8.270 1.00 95.25 89 HIS A O 1
ATOM 730 N N . VAL A 1 90 ? 5.341 -4.114 -7.427 1.00 96.50 90 VAL A N 1
ATOM 731 C CA . VAL A 1 90 ? 5.431 -3.602 -6.053 1.00 96.50 90 VAL A CA 1
ATOM 732 C C . VAL A 1 90 ? 6.853 -3.758 -5.531 1.00 96.50 90 VAL A C 1
ATOM 734 O O . VAL A 1 90 ? 7.420 -4.850 -5.544 1.00 96.50 90 VAL A O 1
ATOM 737 N N . TYR A 1 91 ? 7.406 -2.665 -5.009 1.00 96.56 91 TYR A N 1
ATOM 738 C CA . TYR A 1 91 ? 8.680 -2.644 -4.297 1.00 96.56 91 TYR A CA 1
ATOM 739 C C . TYR A 1 91 ? 8.429 -2.330 -2.829 1.00 96.56 91 TYR A C 1
ATOM 741 O O . TYR A 1 91 ? 7.748 -1.361 -2.505 1.00 96.56 91 TYR A O 1
ATOM 749 N N . VAL A 1 92 ? 8.995 -3.133 -1.933 1.00 97.62 92 VAL A N 1
ATOM 750 C CA . VAL A 1 92 ? 8.893 -2.894 -0.491 1.00 97.62 92 VAL A CA 1
ATOM 751 C C . VAL A 1 92 ? 10.134 -3.412 0.223 1.00 97.62 92 VAL A C 1
ATOM 753 O O . VAL A 1 92 ? 10.751 -4.395 -0.191 1.00 97.62 92 VAL A O 1
ATOM 756 N N . GLY A 1 93 ? 10.535 -2.744 1.298 1.00 97.06 93 GLY A N 1
ATOM 757 C CA . GLY A 1 93 ? 11.661 -3.171 2.117 1.00 97.06 93 GLY A CA 1
ATOM 758 C C . GLY A 1 93 ? 11.253 -4.263 3.102 1.00 97.06 93 GLY A C 1
ATOM 759 O O . GLY A 1 93 ? 10.206 -4.166 3.734 1.00 97.06 93 GLY A O 1
ATOM 760 N N . THR A 1 94 ? 12.069 -5.302 3.297 1.00 96.94 94 THR A N 1
ATOM 761 C CA . THR A 1 94 ? 11.745 -6.354 4.289 1.00 96.94 94 THR A CA 1
ATOM 762 C C . THR A 1 94 ? 11.826 -5.858 5.735 1.00 96.94 94 THR A C 1
ATOM 764 O O . THR A 1 94 ? 11.349 -6.533 6.644 1.00 96.94 94 THR A O 1
ATOM 767 N N . ALA A 1 95 ? 12.465 -4.707 5.953 1.00 96.56 95 ALA A N 1
ATOM 768 C CA . ALA A 1 95 ? 12.593 -4.039 7.239 1.00 96.56 95 ALA A CA 1
ATOM 769 C C . ALA A 1 95 ? 11.795 -2.721 7.261 1.00 96.56 95 ALA A C 1
ATOM 771 O O . ALA A 1 95 ? 12.203 -1.779 7.939 1.00 96.56 95 ALA A O 1
ATOM 772 N N . ASP A 1 96 ? 10.688 -2.635 6.508 1.00 97.00 96 ASP A N 1
ATOM 773 C CA . ASP A 1 96 ? 9.865 -1.425 6.428 1.00 97.00 96 ASP A CA 1
ATOM 774 C C . ASP A 1 96 ? 9.520 -0.879 7.824 1.00 97.00 96 ASP A C 1
ATOM 776 O O . ASP A 1 96 ? 9.148 -1.630 8.735 1.00 97.00 96 ASP A O 1
ATOM 780 N N . THR A 1 97 ? 9.685 0.435 7.981 1.00 95.94 97 THR A N 1
ATOM 781 C CA . THR A 1 97 ? 9.572 1.156 9.258 1.00 95.94 97 THR A CA 1
ATOM 782 C C . THR A 1 97 ? 8.165 1.050 9.847 1.00 95.94 97 THR A C 1
ATOM 784 O O . THR A 1 97 ? 7.993 1.014 11.069 1.00 95.94 97 THR A O 1
ATOM 787 N N . PHE A 1 98 ? 7.161 0.981 8.975 1.00 93.88 98 PHE A N 1
ATOM 788 C CA . PHE A 1 98 ? 5.742 0.980 9.308 1.00 93.88 98 PHE A CA 1
ATOM 789 C C . PHE A 1 98 ? 5.102 -0.398 9.117 1.00 93.88 98 PHE A C 1
ATOM 791 O O . PHE A 1 98 ? 3.884 -0.512 9.177 1.00 93.88 98 PHE A O 1
ATOM 798 N N . TYR A 1 99 ? 5.914 -1.449 8.943 1.00 94.06 99 TYR A N 1
ATOM 799 C CA . TYR A 1 99 ? 5.465 -2.834 8.768 1.00 94.06 99 TYR A CA 1
ATOM 800 C C . TYR A 1 99 ? 4.615 -3.073 7.506 1.00 94.06 99 TYR A C 1
ATOM 802 O O . TYR A 1 99 ? 3.947 -4.100 7.393 1.00 94.06 99 TYR A O 1
ATO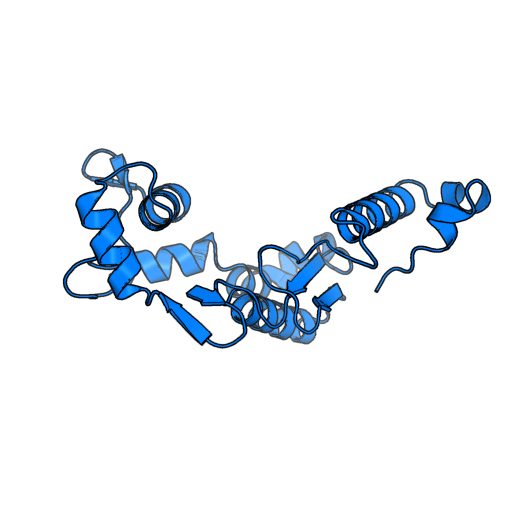M 810 N N . LEU A 1 100 ? 4.689 -2.188 6.502 1.00 95.06 100 LEU A N 1
ATOM 811 C CA . LEU A 1 100 ? 3.892 -2.303 5.266 1.00 95.06 100 LEU A CA 1
ATOM 812 C C . LEU A 1 100 ? 4.273 -3.519 4.409 1.00 95.06 100 LEU A C 1
ATOM 814 O O . LEU A 1 100 ? 3.547 -3.917 3.497 1.00 95.06 100 LEU A O 1
ATOM 818 N N . ASN A 1 101 ? 5.417 -4.131 4.709 1.00 96.81 101 ASN A N 1
ATOM 819 C CA . ASN A 1 101 ? 5.876 -5.335 4.042 1.00 96.81 101 ASN A CA 1
ATOM 820 C C . ASN A 1 101 ? 4.967 -6.546 4.297 1.00 96.81 101 ASN A C 1
ATOM 822 O O . ASN A 1 101 ? 4.935 -7.424 3.443 1.00 96.81 101 ASN A O 1
ATOM 826 N N . GLU A 1 102 ? 4.239 -6.608 5.417 1.00 96.00 102 GLU A N 1
ATOM 827 C CA . GLU A 1 102 ? 3.305 -7.713 5.681 1.00 96.00 102 GLU A CA 1
ATOM 828 C C . GLU A 1 102 ? 2.063 -7.605 4.786 1.00 96.00 102 GLU A C 1
ATOM 830 O O . GLU A 1 102 ? 1.755 -8.540 4.051 1.00 96.00 102 GLU A O 1
ATOM 835 N N . SER A 1 103 ? 1.446 -6.423 4.693 1.00 96.31 103 SER A N 1
ATOM 836 C CA . SER A 1 103 ? 0.319 -6.189 3.776 1.00 96.31 103 SER A CA 1
ATOM 837 C C . SER A 1 103 ? 0.693 -6.448 2.309 1.00 96.31 103 SER A C 1
ATOM 839 O O . SER A 1 103 ? -0.105 -6.977 1.534 1.00 96.31 103 SER A O 1
ATOM 841 N N . ALA A 1 104 ? 1.929 -6.122 1.913 1.00 98.00 104 ALA A N 1
ATOM 842 C CA . ALA A 1 104 ? 2.436 -6.451 0.582 1.00 98.00 104 ALA A CA 1
ATOM 843 C C . ALA A 1 104 ? 2.552 -7.973 0.353 1.00 98.00 104 ALA A C 1
ATOM 845 O O . ALA A 1 104 ? 2.258 -8.441 -0.747 1.00 98.00 104 ALA A O 1
ATOM 846 N N . ARG A 1 105 ? 2.940 -8.757 1.371 1.00 98.12 105 ARG A N 1
ATOM 847 C CA . ARG A 1 105 ? 2.975 -10.233 1.297 1.00 98.12 105 ARG A CA 1
ATOM 848 C C . ARG A 1 105 ? 1.581 -10.835 1.168 1.00 98.12 105 ARG A C 1
ATOM 850 O O . ARG A 1 105 ? 1.409 -11.792 0.409 1.00 98.12 105 ARG A O 1
ATOM 857 N N . ASP A 1 106 ? 0.598 -10.275 1.863 1.00 98.06 106 ASP A N 1
ATOM 858 C CA . ASP A 1 106 ? -0.792 -10.726 1.761 1.00 98.06 106 ASP A CA 1
ATOM 859 C C . ASP A 1 106 ? -1.335 -10.520 0.343 1.00 98.06 10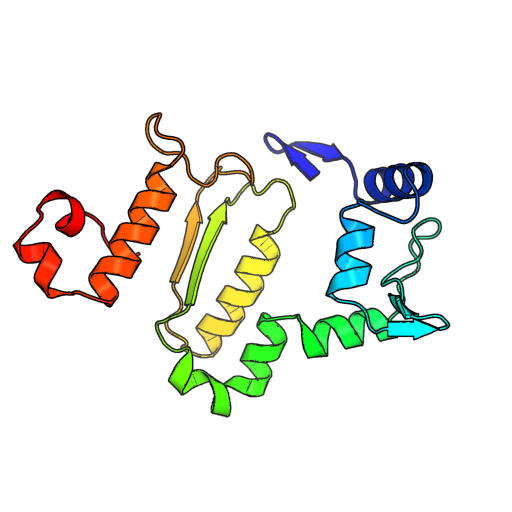6 ASP A C 1
ATOM 861 O O . ASP A 1 106 ? -1.903 -11.440 -0.257 1.00 98.06 106 ASP A O 1
ATOM 865 N N . LEU A 1 107 ? -1.084 -9.343 -0.240 1.00 98.38 107 LEU A N 1
ATOM 866 C CA . LEU A 1 107 ? -1.467 -9.047 -1.618 1.00 98.38 107 LEU A CA 1
ATOM 867 C C . LEU A 1 107 ? -0.745 -9.956 -2.627 1.00 98.38 107 LEU A C 1
ATOM 869 O O . LEU A 1 107 ? -1.398 -10.516 -3.510 1.00 98.38 107 LEU A O 1
ATOM 873 N N . ASP A 1 108 ? 0.570 -10.147 -2.486 1.00 98.44 108 ASP A N 1
ATOM 874 C CA . ASP A 1 108 ? 1.358 -11.063 -3.326 1.00 98.44 108 ASP A CA 1
ATOM 875 C C . ASP A 1 108 ? 0.793 -12.494 -3.273 1.00 98.44 108 ASP A C 1
ATOM 877 O O . ASP A 1 108 ? 0.552 -13.128 -4.302 1.00 98.44 108 ASP A O 1
ATOM 881 N N . THR A 1 109 ? 0.472 -12.980 -2.071 1.00 98.50 109 THR A N 1
ATOM 882 C CA . THR A 1 109 ? -0.124 -14.307 -1.861 1.00 98.50 109 THR A CA 1
ATOM 883 C C . THR A 1 109 ? -1.454 -14.458 -2.597 1.00 98.50 109 THR A C 1
ATOM 885 O O . THR A 1 109 ? -1.697 -15.482 -3.244 1.00 98.50 109 THR A O 1
ATOM 888 N N . VAL A 1 110 ? -2.326 -13.449 -2.527 1.00 98.44 110 VAL A N 1
ATOM 889 C CA . VAL A 1 110 ? -3.594 -13.448 -3.267 1.00 98.44 110 VAL A CA 1
ATOM 890 C C . VAL A 1 110 ? -3.347 -13.452 -4.777 1.00 98.44 110 VAL A C 1
ATOM 892 O O . VAL A 1 110 ? -3.918 -14.278 -5.488 1.00 98.44 110 VAL A O 1
ATOM 895 N N . LEU A 1 111 ? -2.483 -12.570 -5.278 1.00 98.44 111 LEU A N 1
ATOM 896 C CA . LEU A 1 111 ? -2.225 -12.420 -6.712 1.00 98.44 111 LEU A CA 1
ATOM 897 C C . LEU A 1 111 ? -1.560 -13.659 -7.327 1.00 98.44 111 LEU A C 1
ATOM 899 O O . LEU A 1 111 ? -1.884 -14.027 -8.460 1.00 98.44 111 LEU A O 1
ATOM 903 N N . LYS A 1 112 ? -0.704 -14.358 -6.575 1.00 98.38 112 LYS A N 1
ATOM 904 C CA . LYS A 1 112 ? -0.144 -15.661 -6.969 1.00 98.38 112 LYS A CA 1
ATOM 905 C C . LYS A 1 112 ? -1.229 -16.719 -7.147 1.00 98.38 112 LYS A C 1
ATOM 907 O O . LYS A 1 112 ? -1.255 -17.374 -8.185 1.00 98.38 112 LYS A O 1
ATOM 912 N N . LYS A 1 113 ? -2.169 -16.832 -6.200 1.00 98.31 113 LYS A N 1
ATOM 913 C CA . LYS A 1 113 ? -3.313 -17.766 -6.298 1.00 98.31 113 LYS A CA 1
ATOM 914 C C . LYS A 1 113 ? -4.224 -17.464 -7.491 1.00 98.31 113 LYS A C 1
ATOM 916 O O . LYS A 1 113 ? -4.840 -18.368 -8.038 1.00 98.31 113 LYS A O 1
ATOM 921 N N . LEU A 1 114 ? -4.297 -16.202 -7.910 1.00 98.12 114 LEU A N 1
ATOM 922 C CA . LEU A 1 114 ? -5.059 -15.763 -9.086 1.00 98.12 114 LEU A CA 1
ATOM 923 C C . LEU A 1 114 ? -4.280 -15.902 -10.409 1.00 98.12 114 LEU A C 1
ATOM 925 O O . LEU A 1 114 ? -4.786 -15.525 -11.474 1.00 98.12 114 LEU A O 1
ATOM 929 N N . HIS A 1 115 ? -3.038 -16.398 -10.356 1.00 97.56 115 HIS A N 1
ATOM 930 C CA . HIS A 1 115 ? -2.096 -16.445 -11.477 1.00 97.56 115 HIS A CA 1
ATOM 931 C C . HIS A 1 115 ? -1.920 -15.077 -12.161 1.00 97.56 115 HIS A C 1
ATOM 933 O O . HIS A 1 115 ? -1.794 -14.982 -13.384 1.00 97.56 115 HIS A O 1
ATOM 939 N N . ALA A 1 116 ? -1.928 -13.992 -11.382 1.00 97.50 116 ALA A N 1
ATOM 940 C CA . ALA A 1 116 ? -1.949 -12.622 -11.890 1.00 97.50 116 ALA A CA 1
ATOM 941 C C . ALA A 1 116 ? -0.673 -12.199 -12.634 1.00 97.50 116 ALA A C 1
ATOM 943 O O . ALA A 1 116 ? -0.698 -11.181 -13.321 1.00 97.50 116 ALA A O 1
ATOM 944 N N . ARG A 1 117 ? 0.425 -12.964 -12.524 1.00 96.88 117 ARG A N 1
ATOM 945 C CA . ARG A 1 117 ? 1.761 -12.587 -13.029 1.00 96.88 117 ARG A CA 1
ATOM 946 C C . ARG A 1 117 ? 2.211 -11.220 -12.483 1.00 96.88 117 ARG A C 1
ATOM 948 O O . ARG A 1 117 ? 2.736 -10.404 -13.224 1.00 96.88 117 ARG A O 1
ATOM 955 N N . ALA A 1 118 ? 1.916 -10.942 -11.214 1.00 96.75 118 ALA A N 1
ATOM 956 C CA . ALA A 1 118 ? 2.381 -9.732 -10.543 1.00 96.75 118 ALA A CA 1
ATOM 957 C C . ALA A 1 118 ? 3.852 -9.878 -10.125 1.00 96.75 118 ALA A C 1
ATOM 959 O O . ALA A 1 118 ? 4.298 -10.983 -9.815 1.00 96.75 118 ALA A O 1
ATOM 960 N N . HIS A 1 119 ? 4.568 -8.760 -10.083 1.00 95.06 119 HIS A N 1
ATOM 961 C CA . HIS A 1 119 ? 5.986 -8.684 -9.755 1.00 95.06 119 HIS A CA 1
ATOM 962 C C . HIS A 1 119 ? 6.169 -7.994 -8.403 1.00 95.06 119 HIS A C 1
ATOM 964 O O . HIS A 1 119 ? 5.842 -6.819 -8.242 1.00 95.06 119 HIS A O 1
ATOM 970 N N . PHE A 1 120 ? 6.680 -8.726 -7.415 1.00 96.75 120 PHE A N 1
ATOM 971 C CA . PHE A 1 120 ? 6.953 -8.201 -6.078 1.00 96.75 120 PHE A CA 1
ATOM 972 C C . PHE A 1 120 ? 8.445 -8.298 -5.778 1.00 96.75 120 PHE A C 1
ATOM 974 O O . PHE A 1 120 ? 9.009 -9.390 -5.729 1.00 96.75 120 PHE A O 1
ATOM 981 N N . THR A 1 121 ? 9.073 -7.155 -5.509 1.00 95.94 121 THR A N 1
ATOM 982 C CA . THR A 1 121 ? 10.471 -7.077 -5.085 1.00 95.94 121 THR A CA 1
ATOM 983 C C . THR A 1 121 ? 10.548 -6.696 -3.609 1.00 95.94 121 THR A C 1
ATOM 985 O O . THR A 1 121 ? 10.395 -5.533 -3.226 1.00 95.94 121 THR A O 1
ATOM 988 N N . PHE A 1 122 ? 10.844 -7.691 -2.773 1.00 96.88 122 PHE A N 1
ATOM 989 C CA . PHE A 1 122 ? 11.109 -7.508 -1.347 1.00 96.88 122 PHE A CA 1
ATOM 990 C C . PHE A 1 122 ? 12.598 -7.202 -1.120 1.00 96.88 122 PHE A C 1
ATOM 992 O O . PHE A 1 122 ? 13.430 -8.109 -1.045 1.00 96.88 122 PHE A O 1
ATOM 999 N N . ARG A 1 123 ? 12.965 -5.920 -1.005 1.00 95.44 123 ARG A N 1
ATOM 1000 C CA . ARG A 1 123 ? 14.367 -5.502 -0.835 1.00 95.44 123 ARG A CA 1
ATOM 1001 C C . ARG A 1 123 ? 14.855 -5.805 0.585 1.00 95.44 123 ARG A C 1
ATOM 1003 O O . ARG A 1 123 ? 14.440 -5.159 1.551 1.00 95.44 123 ARG A O 1
ATOM 1010 N N . LYS A 1 124 ? 15.758 -6.783 0.711 1.00 95.62 124 LYS A N 1
ATOM 1011 C CA . LYS A 1 124 ? 16.309 -7.236 1.998 1.00 95.62 124 LYS A CA 1
ATOM 1012 C C . LYS A 1 124 ? 16.932 -6.074 2.781 1.00 95.62 124 LYS A C 1
ATOM 1014 O O . LYS A 1 124 ? 17.753 -5.332 2.251 1.00 95.62 124 LYS A O 1
ATOM 1019 N N . GLY A 1 125 ? 16.533 -5.930 4.043 1.00 94.81 125 GLY A N 1
ATOM 1020 C CA . GLY A 1 125 ? 17.087 -4.954 4.990 1.00 94.81 125 GLY A CA 1
ATOM 1021 C C . GLY A 1 125 ? 16.723 -3.490 4.719 1.00 94.81 125 GLY A C 1
ATOM 1022 O O . GLY A 1 125 ? 17.092 -2.626 5.511 1.00 94.81 125 GLY A O 1
ATOM 1023 N N . ARG A 1 126 ? 15.994 -3.191 3.636 1.00 95.81 126 ARG A N 1
ATOM 1024 C CA . ARG A 1 126 ? 15.541 -1.827 3.349 1.00 95.81 126 ARG A CA 1
ATOM 1025 C C . ARG A 1 126 ? 14.373 -1.446 4.254 1.00 95.81 126 ARG A C 1
ATOM 1027 O O . ARG A 1 126 ? 13.503 -2.274 4.529 1.00 95.81 126 ARG A O 1
ATOM 1034 N N . THR A 1 127 ? 14.390 -0.202 4.711 1.00 96.44 127 THR A N 1
ATOM 1035 C CA . THR A 1 127 ? 13.349 0.441 5.515 1.00 96.44 127 THR A CA 1
ATOM 1036 C C . THR A 1 127 ? 12.492 1.335 4.624 1.00 96.44 127 THR A C 1
ATOM 1038 O O . THR A 1 127 ? 12.737 1.443 3.421 1.00 96.44 127 THR A O 1
ATOM 1041 N N . HIS A 1 128 ? 11.514 2.021 5.217 1.00 95.19 128 HIS A N 1
ATOM 1042 C CA . HIS A 1 128 ? 10.685 2.974 4.482 1.00 95.19 128 HIS A CA 1
ATOM 1043 C C . HIS A 1 128 ? 11.510 4.137 3.898 1.00 95.19 128 HIS A C 1
ATOM 1045 O O . HIS A 1 128 ? 11.205 4.653 2.830 1.00 95.19 128 HIS A O 1
ATOM 1051 N N . PHE A 1 129 ? 12.596 4.521 4.579 1.00 95.12 129 PHE A N 1
ATOM 1052 C CA . PHE A 1 129 ? 13.367 5.731 4.270 1.00 95.12 129 PHE A CA 1
ATOM 1053 C C . PHE A 1 129 ? 14.546 5.512 3.321 1.00 95.12 129 PHE A C 1
ATOM 1055 O O . PHE A 1 129 ? 15.075 6.471 2.773 1.00 95.12 129 PHE A O 1
ATOM 1062 N N . ASN A 1 130 ? 14.975 4.266 3.115 1.00 95.44 130 ASN A N 1
ATOM 1063 C CA . ASN A 1 130 ? 16.100 3.951 2.229 1.00 95.44 130 ASN A CA 1
ATOM 1064 C C . ASN A 1 130 ? 15.723 2.965 1.116 1.00 95.44 130 ASN A C 1
ATOM 1066 O O . ASN A 1 130 ? 16.604 2.364 0.490 1.00 95.44 130 ASN A O 1
ATOM 1070 N N . LEU A 1 131 ? 14.418 2.797 0.866 1.00 95.81 131 LEU A N 1
ATOM 1071 C CA . LEU A 1 131 ? 13.883 1.874 -0.132 1.00 95.81 131 LEU A CA 1
ATOM 1072 C C . LEU A 1 131 ? 14.440 2.126 -1.530 1.00 95.81 131 LEU A C 1
ATOM 1074 O O . LEU A 1 131 ? 14.535 1.174 -2.295 1.00 95.81 131 LEU A O 1
ATOM 1078 N N . TYR A 1 132 ? 14.833 3.355 -1.859 1.00 95.25 132 TYR A N 1
ATOM 1079 C CA . TYR A 1 132 ? 15.319 3.702 -3.192 1.00 95.25 132 TYR A CA 1
ATOM 1080 C C . TYR A 1 132 ? 16.836 3.572 -3.364 1.00 95.25 132 TYR A C 1
ATOM 1082 O O . TYR A 1 132 ? 17.327 3.516 -4.487 1.00 95.25 132 TYR A O 1
ATOM 1090 N N . TRP A 1 133 ? 17.577 3.438 -2.261 1.00 95.12 133 TRP A N 1
ATOM 1091 C CA . TRP A 1 133 ? 19.026 3.601 -2.279 1.00 95.12 133 TRP A CA 1
ATOM 1092 C C . TRP A 1 133 ? 19.749 2.369 -2.834 1.00 95.12 133 TRP A C 1
ATOM 1094 O O . TRP A 1 133 ? 19.365 1.220 -2.545 1.00 95.12 133 TRP A O 1
ATOM 1104 N N . LYS A 1 134 ? 20.843 2.599 -3.560 1.00 92.25 134 LYS A N 1
ATOM 1105 C CA . LYS A 1 134 ? 21.788 1.583 -4.036 1.00 92.25 134 LYS A CA 1
ATOM 1106 C C . LYS A 1 134 ? 23.154 2.238 -4.287 1.00 92.25 134 LYS A C 1
ATOM 1108 O O . LYS A 1 134 ? 23.209 3.275 -4.921 1.00 92.25 134 LYS A O 1
ATOM 1113 N N . ASP A 1 135 ? 24.228 1.645 -3.764 1.00 91.94 135 ASP A N 1
ATOM 1114 C CA . ASP A 1 135 ? 25.623 2.032 -4.049 1.00 91.94 135 ASP A CA 1
ATOM 1115 C C . ASP A 1 135 ? 25.940 3.541 -3.905 1.00 91.94 135 ASP A C 1
ATOM 1117 O O . ASP A 1 135 ? 26.712 4.104 -4.671 1.00 91.94 135 ASP A O 1
ATOM 1121 N N . GLY A 1 136 ? 25.336 4.206 -2.910 1.00 90.81 136 GLY A N 1
ATOM 1122 C CA . GLY A 1 136 ? 25.512 5.644 -2.645 1.00 90.81 136 GLY A CA 1
ATOM 1123 C C . GLY A 1 136 ? 24.537 6.563 -3.390 1.00 90.81 136 GLY A C 1
ATOM 1124 O O . GLY A 1 136 ? 24.388 7.719 -3.011 1.00 90.81 136 GLY A O 1
ATOM 1125 N N . ASP A 1 137 ? 23.809 6.047 -4.377 1.00 93.31 137 ASP A N 1
ATOM 1126 C CA . ASP A 1 137 ? 22.741 6.761 -5.071 1.00 93.31 137 ASP A CA 1
ATOM 1127 C C . ASP A 1 137 ? 21.396 6.525 -4.364 1.00 93.31 137 ASP A C 1
ATOM 1129 O O . ASP A 1 137 ? 20.947 5.389 -4.175 1.00 93.31 137 ASP A O 1
ATOM 1133 N N . HIS A 1 138 ? 20.750 7.612 -3.938 1.00 93.81 138 HIS A N 1
ATOM 1134 C CA . HIS A 1 138 ? 19.486 7.582 -3.203 1.00 93.81 138 HIS A CA 1
ATOM 1135 C C . HIS A 1 138 ? 18.250 7.451 -4.106 1.00 93.81 138 HIS A C 1
ATOM 1137 O O . HIS A 1 138 ? 17.177 7.124 -3.595 1.00 93.81 138 HIS A O 1
ATOM 1143 N N . MET A 1 139 ? 18.401 7.657 -5.418 1.00 92.31 139 MET A N 1
ATOM 1144 C CA . MET A 1 139 ? 17.342 7.596 -6.429 1.00 92.31 139 MET A CA 1
ATOM 1145 C C . MET A 1 139 ? 17.483 6.404 -7.383 1.00 92.31 139 MET A C 1
ATOM 1147 O O . MET A 1 139 ? 16.584 6.161 -8.180 1.00 92.31 139 MET A O 1
ATOM 1151 N N . ALA A 1 140 ? 18.524 5.583 -7.244 1.00 91.94 140 ALA A N 1
ATOM 1152 C CA . ALA A 1 140 ? 18.807 4.452 -8.131 1.00 91.94 140 ALA A CA 1
ATOM 1153 C C . ALA A 1 140 ? 17.597 3.554 -8.467 1.00 91.94 140 ALA A C 1
ATOM 1155 O O . ALA A 1 140 ? 17.398 3.157 -9.618 1.00 91.94 140 ALA A O 1
ATOM 1156 N N . LEU A 1 141 ? 16.769 3.194 -7.474 1.00 92.38 141 LEU A N 1
ATOM 1157 C CA . LEU A 1 141 ? 15.568 2.391 -7.744 1.00 92.38 141 LEU A CA 1
ATOM 1158 C C . LEU A 1 141 ? 14.501 3.189 -8.504 1.00 92.38 141 LEU A C 1
ATOM 1160 O O . LEU A 1 141 ? 13.789 2.611 -9.317 1.00 92.38 141 LEU A O 1
ATOM 1164 N N . PHE A 1 142 ? 14.374 4.487 -8.240 1.00 92.44 142 PHE A N 1
ATOM 1165 C CA . PHE A 1 142 ? 13.430 5.346 -8.945 1.00 92.44 142 PHE A CA 1
ATOM 1166 C C . PHE A 1 142 ? 13.785 5.399 -10.433 1.00 92.44 142 PHE A C 1
ATOM 1168 O O . PHE A 1 142 ? 12.923 5.143 -11.270 1.00 92.44 142 PHE A O 1
ATOM 1175 N N . ASP A 1 143 ? 15.065 5.590 -10.751 1.00 91.06 143 ASP A N 1
ATOM 1176 C CA . ASP A 1 143 ? 15.561 5.589 -12.130 1.00 91.06 143 ASP A CA 1
ATOM 1177 C C . ASP A 1 143 ? 15.373 4.226 -12.803 1.00 91.06 143 ASP A C 1
ATOM 1179 O O . ASP A 1 143 ? 14.957 4.146 -13.958 1.00 91.06 143 ASP A O 1
ATOM 1183 N N . THR A 1 144 ? 15.591 3.138 -12.056 1.00 90.12 144 THR A N 1
ATOM 1184 C CA . THR A 1 144 ? 15.305 1.766 -12.512 1.00 90.12 144 THR A CA 1
ATOM 1185 C C . THR A 1 144 ? 13.825 1.607 -12.883 1.00 90.12 144 THR A C 1
ATOM 1187 O O . THR A 1 144 ? 13.513 1.113 -13.965 1.00 90.12 144 THR A O 1
ATOM 1190 N N . ILE A 1 145 ? 12.906 2.041 -12.013 1.00 91.38 145 ILE A N 1
ATOM 1191 C CA . ILE A 1 145 ? 11.456 1.962 -12.252 1.00 91.38 145 ILE A CA 1
ATOM 1192 C C . ILE A 1 145 ? 11.069 2.824 -13.459 1.00 91.38 145 ILE A C 1
ATOM 1194 O O . ILE A 1 145 ? 10.327 2.365 -14.326 1.00 91.38 145 ILE A O 1
ATOM 1198 N N . ALA A 1 146 ? 11.589 4.048 -13.551 1.00 91.00 146 ALA A N 1
ATOM 1199 C CA . ALA A 1 146 ? 11.317 4.951 -14.664 1.00 91.00 146 ALA A CA 1
ATOM 1200 C C . ALA A 1 146 ? 11.794 4.359 -16.000 1.00 91.00 146 ALA A C 1
ATOM 1202 O O . ALA A 1 146 ? 11.040 4.345 -16.974 1.00 91.00 146 ALA A O 1
ATOM 1203 N N . ALA A 1 147 ? 13.005 3.796 -16.030 1.00 89.38 147 ALA A N 1
ATOM 1204 C CA . ALA A 1 147 ? 13.555 3.093 -17.183 1.00 89.38 147 ALA A CA 1
ATOM 1205 C C . ALA A 1 147 ? 12.682 1.903 -17.604 1.00 89.38 147 ALA A C 1
ATOM 1207 O O . ALA A 1 147 ? 12.338 1.770 -18.778 1.00 89.38 147 ALA A O 1
ATOM 1208 N N . GLN A 1 148 ? 12.270 1.068 -16.649 1.00 87.75 148 GLN A N 1
ATOM 1209 C CA . GLN A 1 148 ? 11.364 -0.055 -16.893 1.00 87.75 148 GLN A CA 1
ATOM 1210 C C . GLN A 1 148 ? 10.026 0.421 -17.472 1.00 87.75 148 GLN A C 1
ATOM 1212 O O . GLN A 1 148 ? 9.600 -0.052 -18.523 1.00 87.75 148 GLN A O 1
ATOM 1217 N N . MET A 1 149 ? 9.376 1.406 -16.852 1.00 89.31 149 MET A N 1
ATOM 1218 C CA . MET A 1 149 ? 8.121 1.964 -17.366 1.00 89.31 149 MET A CA 1
ATOM 1219 C C . MET A 1 149 ? 8.283 2.513 -18.788 1.00 89.31 149 MET A C 1
ATOM 1221 O O . MET A 1 149 ? 7.441 2.258 -19.652 1.00 89.31 149 MET A O 1
ATOM 1225 N N . TYR A 1 150 ? 9.384 3.219 -19.051 1.00 89.88 150 TYR A N 1
ATOM 1226 C CA . TYR A 1 150 ? 9.687 3.757 -20.369 1.00 89.88 150 TYR A CA 1
ATOM 1227 C C . TYR A 1 150 ? 9.877 2.652 -21.413 1.00 89.88 150 TYR A C 1
ATOM 1229 O O . TYR A 1 150 ? 9.327 2.751 -22.505 1.00 89.88 150 TYR A O 1
ATOM 1237 N N . LEU A 1 151 ? 10.582 1.568 -21.084 1.00 87.25 151 LEU A N 1
ATOM 1238 C CA . LEU A 1 151 ? 10.794 0.440 -21.996 1.00 87.25 151 LEU A CA 1
ATOM 1239 C C . LEU A 1 151 ? 9.522 -0.372 -22.264 1.00 87.25 151 LEU A C 1
ATOM 1241 O O . LEU A 1 151 ? 9.382 -0.917 -23.358 1.00 87.25 151 LEU A O 1
ATOM 1245 N N . VAL A 1 152 ? 8.572 -0.419 -21.323 1.00 86.25 152 VAL A N 1
ATOM 1246 C CA . VAL A 1 152 ? 7.232 -0.975 -21.592 1.00 86.25 152 VAL A CA 1
ATOM 1247 C C . VAL A 1 152 ? 6.502 -0.134 -22.643 1.00 86.25 152 VAL A C 1
ATOM 1249 O O . VAL A 1 152 ? 5.864 -0.691 -23.534 1.00 86.25 152 VAL A O 1
ATOM 1252 N N . ALA A 1 153 ? 6.603 1.195 -22.560 1.00 89.31 153 ALA A N 1
ATOM 1253 C CA . ALA A 1 153 ? 5.959 2.105 -23.506 1.00 89.31 153 ALA A CA 1
ATOM 1254 C C . ALA A 1 153 ? 6.686 2.177 -24.864 1.00 89.31 153 ALA A C 1
ATOM 1256 O O . ALA A 1 153 ? 6.038 2.265 -25.907 1.00 89.31 153 ALA A O 1
ATOM 1257 N N . TYR A 1 154 ? 8.020 2.095 -24.863 1.00 89.62 154 TYR A N 1
ATOM 1258 C CA . TYR A 1 154 ? 8.879 2.252 -26.039 1.00 89.62 154 TYR A CA 1
ATOM 1259 C C . TYR A 1 154 ? 9.921 1.122 -26.155 1.00 89.62 154 TYR A C 1
ATOM 1261 O O . TYR A 1 154 ? 11.123 1.362 -26.007 1.00 89.62 154 TYR A O 1
ATOM 1269 N N . PRO A 1 155 ? 9.516 -0.116 -26.499 1.00 84.44 155 PRO A N 1
ATOM 1270 C CA . PRO A 1 155 ? 10.414 -1.278 -26.467 1.00 84.44 155 PRO A CA 1
ATOM 1271 C C . PRO A 1 155 ? 11.652 -1.167 -27.370 1.00 84.44 155 PRO A C 1
ATOM 1273 O O . PRO A 1 155 ? 12.691 -1.760 -27.089 1.00 84.44 155 PRO A O 1
ATOM 1276 N N . LYS A 1 156 ? 11.572 -0.388 -28.459 1.00 84.81 156 LYS A N 1
ATOM 1277 C CA . LYS A 1 156 ? 12.688 -0.189 -29.402 1.00 84.81 156 LYS A CA 1
ATOM 1278 C C . LYS A 1 156 ? 13.769 0.768 -28.883 1.00 84.81 156 LYS A C 1
ATOM 1280 O O . LYS A 1 156 ? 14.870 0.764 -29.427 1.00 84.81 156 LYS A O 1
ATOM 1285 N N . ALA A 1 157 ? 13.494 1.549 -27.836 1.00 83.81 157 ALA A N 1
ATOM 1286 C CA . ALA A 1 157 ? 14.461 2.499 -27.284 1.00 83.81 157 ALA A CA 1
ATOM 1287 C C . ALA A 1 157 ? 15.685 1.804 -26.656 1.00 83.81 157 ALA A C 1
ATOM 1289 O O . ALA A 1 157 ? 16.787 2.350 -26.689 1.00 83.81 157 ALA A O 1
ATOM 1290 N N . ALA A 1 158 ? 15.538 0.567 -26.162 1.00 73.38 158 ALA A N 1
ATOM 1291 C CA . ALA A 1 158 ? 16.654 -0.219 -25.621 1.00 73.38 158 ALA A CA 1
ATOM 1292 C C . ALA A 1 158 ? 17.775 -0.459 -26.649 1.00 73.38 158 ALA A C 1
ATOM 1294 O O . ALA A 1 158 ? 18.949 -0.456 -26.290 1.00 73.38 158 ALA A O 1
ATOM 1295 N N . ALA A 1 159 ? 17.436 -0.614 -27.935 1.00 70.31 159 ALA A N 1
ATOM 1296 C CA . ALA A 1 159 ? 18.429 -0.793 -28.998 1.00 70.31 159 ALA A CA 1
ATOM 1297 C C . ALA A 1 159 ? 19.268 0.473 -29.245 1.00 70.31 159 ALA A C 1
ATOM 1299 O O . ALA A 1 159 ? 20.344 0.399 -29.833 1.00 70.31 159 ALA A O 1
ATOM 1300 N N . GLN A 1 160 ? 18.777 1.631 -28.798 1.00 70.25 160 GLN A N 1
ATOM 1301 C CA . GLN A 1 160 ? 19.414 2.926 -29.003 1.00 70.25 160 GLN A CA 1
ATOM 1302 C C . GLN A 1 160 ? 20.201 3.383 -27.767 1.00 70.25 160 GLN A C 1
ATOM 13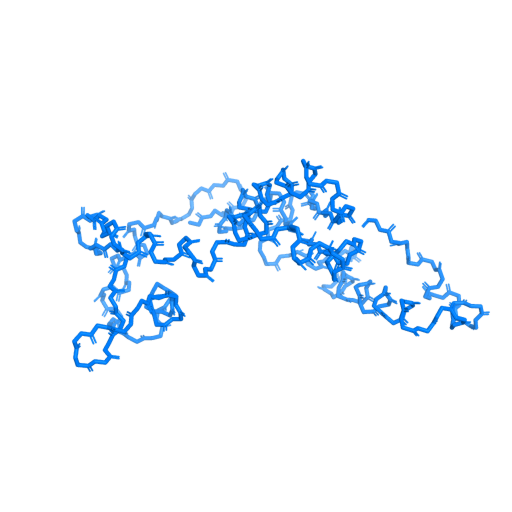04 O O . GLN A 1 160 ? 21.211 4.067 -27.923 1.00 70.25 160 GLN A O 1
ATOM 1309 N N . TRP A 1 161 ? 19.818 2.963 -26.551 1.00 64.75 161 TRP A N 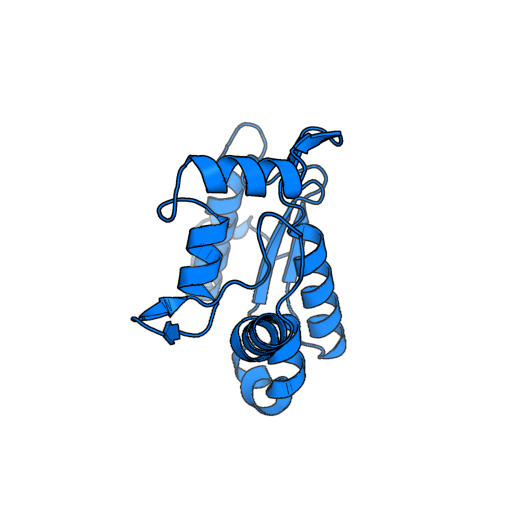1
ATOM 1310 C CA . TRP A 1 161 ? 20.465 3.383 -25.299 1.00 64.75 161 TRP A CA 1
ATOM 1311 C C . TRP A 1 161 ? 20.946 2.206 -24.434 1.00 64.75 161 TRP A C 1
ATOM 1313 O O . TRP A 1 161 ? 20.171 1.565 -23.723 1.00 64.75 161 TRP A O 1
ATOM 1323 N N . LYS A 1 162 ? 22.272 1.990 -24.412 1.00 61.25 162 LYS A N 1
ATOM 1324 C CA . LYS A 1 162 ? 22.945 0.913 -23.653 1.00 61.25 162 LYS A CA 1
ATOM 1325 C C . LYS A 1 162 ? 22.638 0.915 -22.146 1.00 61.25 162 LYS A C 1
ATOM 1327 O O . LYS A 1 162 ? 22.534 -0.156 -21.560 1.00 61.25 162 LYS A O 1
ATOM 1332 N N . ALA A 1 163 ? 22.479 2.088 -21.526 1.00 67.19 163 ALA A N 1
ATOM 1333 C CA . ALA A 1 163 ? 22.198 2.202 -20.090 1.00 67.19 163 ALA A CA 1
ATOM 1334 C C . ALA A 1 163 ? 20.781 1.724 -19.715 1.00 67.19 163 ALA A C 1
ATOM 1336 O O . ALA A 1 163 ? 20.614 1.077 -18.686 1.00 67.19 163 ALA A O 1
ATOM 1337 N N . LEU A 1 164 ? 19.777 1.969 -20.569 1.00 64.19 164 LEU A N 1
ATOM 1338 C CA . LEU A 1 164 ? 18.412 1.471 -20.352 1.00 64.19 164 LEU A CA 1
ATOM 1339 C C . LEU A 1 164 ? 18.308 -0.040 -20.590 1.00 64.19 164 LEU A C 1
ATOM 1341 O O . LEU A 1 164 ? 17.621 -0.731 -19.845 1.00 64.19 164 LEU A O 1
ATOM 1345 N N . ALA A 1 165 ? 19.003 -0.565 -21.603 1.00 57.69 165 ALA A N 1
ATOM 1346 C CA . ALA A 1 165 ? 18.974 -1.992 -21.939 1.00 57.69 165 ALA A CA 1
ATOM 1347 C C . ALA A 1 165 ? 19.505 -2.901 -20.813 1.00 57.69 165 ALA A C 1
ATOM 1349 O O . ALA A 1 165 ? 19.172 -4.083 -20.765 1.00 57.69 165 ALA A O 1
ATOM 1350 N N . ALA A 1 166 ? 20.313 -2.351 -19.902 1.00 65.25 166 ALA A N 1
ATOM 1351 C CA . ALA A 1 166 ? 20.871 -3.063 -18.758 1.00 65.25 166 ALA A CA 1
ATOM 1352 C C . ALA A 1 166 ? 19.932 -3.116 -17.537 1.00 65.25 166 ALA A C 1
ATOM 1354 O O . ALA A 1 166 ? 20.333 -3.651 -16.505 1.00 65.25 166 ALA A O 1
ATOM 1355 N N . VAL A 1 167 ? 18.712 -2.566 -17.621 1.00 71.75 167 VAL A N 1
ATOM 1356 C CA . VAL A 1 167 ? 17.743 -2.550 -16.515 1.00 71.75 167 VAL A CA 1
ATOM 1357 C C . VAL A 1 167 ? 16.796 -3.756 -16.633 1.00 71.75 167 VAL A C 1
ATOM 1359 O O . VAL A 1 167 ? 15.820 -3.698 -17.383 1.00 71.75 167 VAL A O 1
ATOM 1362 N N . PRO A 1 168 ? 17.050 -4.876 -15.927 1.00 64.25 168 PRO A N 1
ATOM 1363 C CA . PRO A 1 168 ? 16.178 -6.045 -15.985 1.00 64.25 168 PRO A CA 1
ATOM 1364 C C . PRO A 1 168 ? 14.811 -5.742 -15.369 1.00 64.25 168 PRO A C 1
ATOM 1366 O O . PRO A 1 168 ? 14.716 -5.048 -14.356 1.00 64.25 168 PRO A O 1
ATOM 1369 N N . PHE A 1 169 ? 13.751 -6.320 -15.933 1.00 59.16 169 PHE A N 1
ATOM 1370 C CA . PHE A 1 169 ? 12.475 -6.463 -15.233 1.00 59.16 169 PHE A CA 1
ATOM 1371 C C . PHE A 1 169 ? 12.581 -7.672 -14.298 1.00 59.16 169 PHE A C 1
ATOM 1373 O O . PHE A 1 169 ? 12.847 -8.784 -14.756 1.00 59.16 169 PHE A O 1
ATOM 1380 N N . HIS A 1 170 ? 12.410 -7.441 -12.998 1.00 55.00 170 HIS A N 1
ATOM 1381 C CA . HIS A 1 170 ? 12.336 -8.482 -11.971 1.00 55.00 170 HIS A CA 1
ATOM 1382 C C . HIS A 1 170 ? 10.880 -8.658 -11.533 1.00 55.00 170 HIS A C 1
ATOM 1384 O O . HIS A 1 170 ? 10.233 -7.631 -11.237 1.00 55.00 170 HIS A O 1
#

Radius of gyration: 19.68 Å; chains: 1; bounding box: 48×36×54 Å

pLDDT: mean 91.29, std 8.82, range [55.0, 98.5]

Organism: NCBI:txid410659

Secondary structure (DSSP, 8-state):
-EETTEE---HHHHHHHHHHH-SSS-HHHHHHHHHSPB-GGGPBPPSB-TTT--B-HHHHHHHHHHT-HHHHHHHHHHHHHHHHTTT-EEEEETT-TT-HHHHHHHHHHHHHHTT---EEEEETT--SSSTT-BTTBSSHHHHHHHHHHHHHH-GGGGGT-HHHHT----